Protein AF-A0A0A9XQA6-F1 (afdb_monomer)

Nearest PDB structures (foldseek):
  8ssu-assembly1_A  TM=5.048E-01  e=8.243E-09  Homo sapiens
  8sst-assembly1_A  TM=4.959E-01  e=5.252E-08  Homo sapiens
  5t0u-assembly2_D  TM=5.059E-01  e=9.946E-08  Homo sapiens
  8sss-assembly1_A  TM=4.962E-01  e=1.284E-07  Homo sapiens
  7w1m-assembly1_H  TM=4.911E-01  e=5.232E-07  Homo sapiens

Secondary structure (DSSP, 8-state):
--EE-TTT--EESSHHHHHHHHHTT--TT-SB-SSSS-B-SSHHHHHHHHHHHTS---SEE-TTT--EES-HHHHHHHHHHHH----EE-TTT--EESSHHHHHHHHHHHS-----------------------

Radius of gyration: 22.4 Å; Cα contacts (8 Å, |Δi|>4): 121; chains: 1; bounding box: 40×32×66 Å

Structure (mmCIF, N/CA/C/O backbone):
data_AF-A0A0A9XQA6-F1
#
_entry.id   AF-A0A0A9XQA6-F1
#
loop_
_atom_site.group_PDB
_atom_site.id
_atom_site.type_symbol
_atom_site.label_atom_id
_atom_site.label_alt_id
_atom_site.label_comp_id
_atom_site.label_asym_id
_atom_site.label_entity_id
_atom_site.label_seq_id
_atom_site.pdbx_PDB_ins_code
_atom_site.Cartn_x
_atom_site.Cartn_y
_atom_site.Cartn_z
_atom_site.occupancy
_atom_site.B_iso_or_equiv
_atom_site.auth_seq_id
_atom_site.auth_comp_id
_atom_site.auth_asym_id
_atom_site.auth_atom_id
_atom_site.pdbx_PDB_model_num
ATOM 1 N N . PRO A 1 1 ? 4.684 -17.726 -16.623 1.00 54.56 1 PRO A N 1
ATOM 2 C CA . PRO A 1 1 ? 5.093 -16.778 -17.691 1.00 54.56 1 PRO A CA 1
ATOM 3 C C . PRO A 1 1 ? 6.620 -16.618 -17.677 1.00 54.56 1 PRO A C 1
ATOM 5 O O . PRO A 1 1 ? 7.159 -16.551 -16.576 1.00 54.56 1 PRO A O 1
ATOM 8 N N . PRO A 1 2 ? 7.310 -16.636 -18.831 1.00 71.44 2 PRO A N 1
ATOM 9 C CA . PRO A 1 2 ? 8.763 -16.456 -18.882 1.00 71.44 2 PRO A CA 1
ATOM 10 C C . PRO A 1 2 ? 9.162 -15.035 -18.451 1.00 71.44 2 PRO A C 1
ATOM 12 O O . PRO A 1 2 ? 8.418 -14.085 -18.698 1.00 71.44 2 PRO A O 1
ATOM 15 N N . TYR A 1 3 ? 10.322 -14.888 -17.806 1.00 75.06 3 TYR A N 1
ATOM 16 C C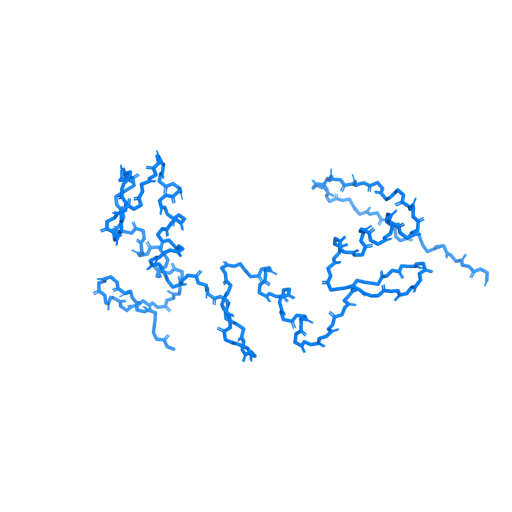A . TYR A 1 3 ? 10.862 -13.587 -17.406 1.00 75.06 3 TYR A CA 1
ATOM 17 C C . TYR A 1 3 ? 11.592 -12.971 -18.600 1.00 75.06 3 TYR A C 1
ATOM 19 O O . TYR A 1 3 ? 12.745 -13.295 -18.851 1.00 75.06 3 TYR A O 1
ATOM 27 N N . VAL A 1 4 ? 10.903 -12.140 -19.382 1.00 71.81 4 VAL A N 1
ATOM 28 C CA . VAL A 1 4 ? 11.460 -11.559 -20.615 1.00 71.81 4 VAL A CA 1
ATOM 29 C C . VAL A 1 4 ? 11.956 -10.142 -20.350 1.00 71.81 4 VAL A C 1
ATOM 31 O O . VAL A 1 4 ? 11.199 -9.306 -19.853 1.00 71.81 4 VAL A O 1
ATOM 34 N N . CYS A 1 5 ? 13.208 -9.861 -20.704 1.00 74.38 5 CYS A N 1
ATOM 35 C CA . CYS A 1 5 ? 13.739 -8.508 -20.719 1.00 74.38 5 CYS A CA 1
ATOM 36 C C . CYS A 1 5 ? 13.024 -7.684 -21.789 1.00 74.38 5 CYS A C 1
ATOM 38 O O . CYS A 1 5 ? 13.062 -8.004 -22.975 1.00 74.38 5 CYS A O 1
ATOM 40 N N . SER A 1 6 ? 12.405 -6.581 -21.382 1.00 64.69 6 SER A N 1
ATOM 41 C CA . SER A 1 6 ? 11.724 -5.666 -22.300 1.00 64.69 6 SER A CA 1
ATOM 42 C C . SER A 1 6 ? 12.679 -4.866 -23.193 1.00 64.69 6 SER A C 1
ATOM 44 O O . SER A 1 6 ? 12.230 -4.291 -24.179 1.00 64.69 6 SER A O 1
ATOM 46 N N . THR A 1 7 ? 13.973 -4.820 -22.861 1.00 62.34 7 THR A N 1
ATOM 47 C CA . THR A 1 7 ? 14.989 -4.021 -23.566 1.00 62.34 7 THR A CA 1
ATOM 48 C C . THR A 1 7 ? 15.627 -4.777 -24.730 1.00 62.34 7 THR A C 1
ATOM 50 O O . THR A 1 7 ? 15.734 -4.235 -25.825 1.00 62.34 7 THR A O 1
ATOM 53 N N . CYS A 1 8 ? 16.038 -6.030 -24.521 1.00 74.81 8 CYS A N 1
ATOM 54 C CA . CYS A 1 8 ? 16.699 -6.850 -25.547 1.00 74.81 8 CYS A CA 1
ATOM 55 C C . CYS A 1 8 ? 15.914 -8.116 -25.928 1.00 74.81 8 CYS A C 1
ATOM 57 O O . CYS A 1 8 ? 16.328 -8.841 -26.829 1.00 74.81 8 CYS A O 1
ATOM 59 N N . GLY A 1 9 ? 14.788 -8.391 -25.263 1.00 72.12 9 GLY A N 1
ATOM 60 C CA . GLY A 1 9 ? 13.972 -9.581 -25.515 1.00 72.12 9 GLY A CA 1
ATOM 61 C C . GLY A 1 9 ? 14.537 -10.875 -24.923 1.00 72.12 9 GLY A C 1
ATOM 62 O O . GLY A 1 9 ? 14.014 -11.947 -25.221 1.00 72.12 9 GLY A O 1
ATOM 63 N N . GLU A 1 10 ? 15.589 -10.804 -24.105 1.00 82.25 10 GLU A N 1
ATOM 64 C CA . GLU A 1 10 ? 16.219 -11.986 -23.515 1.00 82.25 10 GLU A CA 1
ATOM 65 C C . GLU A 1 10 ? 15.289 -12.689 -22.519 1.00 82.25 10 GLU A C 1
ATOM 67 O O . GLU A 1 10 ? 14.618 -12.045 -21.711 1.00 82.25 10 GLU A O 1
ATOM 72 N N . ILE A 1 11 ? 15.228 -14.020 -22.594 1.00 80.62 11 ILE A N 1
ATOM 73 C CA . ILE A 1 11 ? 14.384 -14.849 -21.731 1.00 80.62 11 ILE A CA 1
ATOM 74 C C . ILE A 1 11 ? 15.234 -15.389 -20.585 1.00 80.62 11 ILE A C 1
ATOM 76 O O . ILE A 1 11 ? 16.180 -16.138 -20.810 1.00 80.62 11 ILE A O 1
ATOM 80 N N . LEU A 1 12 ? 14.850 -15.050 -19.360 1.00 85.19 12 LEU A N 1
ATOM 81 C CA . LEU A 1 12 ? 15.562 -15.391 -18.135 1.00 85.19 12 LEU A CA 1
ATOM 82 C C . LEU A 1 12 ? 14.767 -16.381 -17.282 1.00 85.19 12 LEU A C 1
ATOM 84 O O . LEU A 1 12 ? 13.549 -16.548 -17.441 1.00 85.19 12 LEU A O 1
ATOM 88 N N . THR A 1 13 ? 15.473 -17.080 -16.389 1.00 79.56 13 THR A N 1
ATOM 89 C CA . THR A 1 13 ? 14.904 -18.215 -15.647 1.00 79.56 13 THR A CA 1
ATOM 90 C C . THR A 1 13 ? 14.245 -17.789 -14.339 1.00 79.56 13 THR A C 1
ATOM 92 O O . THR A 1 13 ? 13.331 -18.460 -13.853 1.00 79.56 13 THR A O 1
ATOM 95 N N . SER A 1 14 ? 14.624 -16.623 -13.815 1.00 78.38 14 SER A N 1
ATOM 96 C CA . SER A 1 14 ? 14.080 -16.059 -12.584 1.00 78.38 14 SER A CA 1
ATOM 97 C C . SER A 1 14 ? 13.946 -14.532 -12.635 1.00 78.38 14 SER A C 1
ATOM 99 O O . SER A 1 14 ? 14.575 -13.843 -13.437 1.00 78.38 14 SER A O 1
ATOM 101 N N . GLY A 1 15 ? 13.124 -13.982 -11.736 1.00 70.81 15 GLY A N 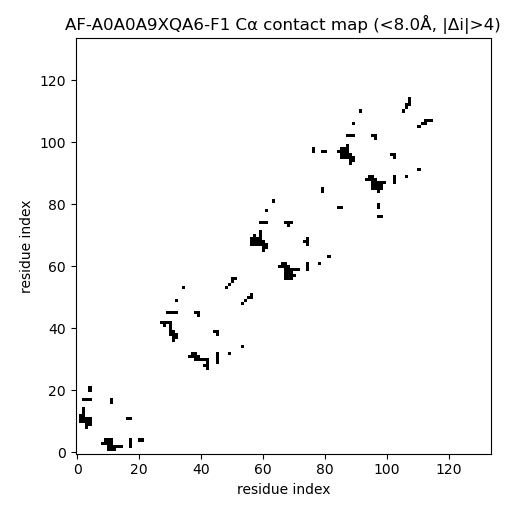1
ATOM 102 C CA . GLY A 1 15 ? 13.009 -12.530 -11.567 1.00 70.81 15 GLY A CA 1
ATOM 103 C C . GLY A 1 15 ? 14.264 -11.873 -10.975 1.00 70.81 15 GLY A C 1
ATOM 104 O O . GLY A 1 15 ? 14.459 -10.679 -11.176 1.00 70.81 15 GLY A O 1
ATOM 105 N N . GLU A 1 16 ? 15.105 -12.636 -10.268 1.00 72.75 16 GLU A N 1
ATOM 106 C CA . GLU A 1 16 ? 16.381 -12.171 -9.700 1.00 72.75 16 GLU A CA 1
ATOM 107 C C . GLU A 1 16 ? 17.423 -11.963 -10.806 1.00 72.75 16 GLU A C 1
ATOM 109 O O . GLU A 1 16 ? 17.995 -10.882 -10.913 1.00 72.75 16 GLU A O 1
ATOM 114 N N . GLU A 1 17 ? 17.544 -12.921 -11.728 1.00 68.44 17 GLU A N 1
ATOM 115 C CA . GLU A 1 17 ? 18.389 -12.779 -12.923 1.00 68.44 17 GLU A CA 1
ATOM 116 C C . GLU A 1 17 ? 17.919 -11.638 -13.831 1.00 68.44 17 GLU A C 1
ATOM 118 O O . GLU A 1 17 ? 18.739 -10.904 -14.371 1.00 68.44 17 GLU A O 1
ATOM 123 N N . LEU A 1 18 ? 16.603 -11.441 -13.980 1.00 73.38 18 LEU A N 1
ATOM 124 C CA . LEU A 1 18 ? 16.062 -10.314 -14.749 1.00 73.38 18 LEU A CA 1
ATOM 125 C C . LEU A 1 18 ? 16.382 -8.959 -14.116 1.00 73.38 18 LEU A C 1
ATOM 127 O O . LEU A 1 18 ? 16.627 -7.985 -14.830 1.00 73.38 18 LEU A O 1
ATOM 131 N N . TYR A 1 19 ? 16.401 -8.890 -12.788 1.00 67.94 19 TYR A N 1
ATOM 132 C CA . TYR A 1 19 ? 16.783 -7.681 -12.072 1.00 67.94 19 TYR A CA 1
ATOM 133 C C . TYR A 1 19 ? 18.263 -7.341 -12.289 1.00 67.94 19 TYR A C 1
ATOM 135 O O . TYR A 1 19 ? 18.578 -6.203 -12.635 1.00 67.94 19 TYR A O 1
ATOM 143 N N . GLU A 1 20 ? 19.157 -8.322 -12.157 1.00 65.12 20 GLU A N 1
ATOM 144 C CA . GLU A 1 20 ? 20.592 -8.138 -12.405 1.00 65.12 20 GLU A CA 1
ATOM 145 C C . GLU A 1 20 ? 20.877 -7.817 -13.877 1.00 65.12 20 GLU A C 1
ATOM 147 O O . GLU A 1 20 ? 21.603 -6.869 -14.173 1.00 65.12 20 GLU A O 1
ATOM 152 N N . HIS A 1 21 ? 20.227 -8.516 -14.807 1.00 74.31 21 HIS A N 1
ATOM 153 C CA . HIS A 1 21 ? 20.335 -8.264 -16.243 1.00 74.31 21 HIS A CA 1
ATOM 154 C C . HIS A 1 21 ? 19.928 -6.831 -16.623 1.00 74.31 21 HIS A C 1
ATOM 156 O O . HIS A 1 21 ? 20.546 -6.208 -17.480 1.00 74.31 21 HIS A O 1
ATOM 162 N N . HIS A 1 22 ? 18.931 -6.232 -15.969 1.00 67.81 22 HIS A N 1
ATOM 163 C CA . HIS A 1 22 ? 18.584 -4.840 -16.266 1.00 67.81 22 HIS A CA 1
ATOM 164 C C . HIS A 1 22 ? 19.681 -3.837 -15.900 1.00 67.81 22 HIS A C 1
ATOM 166 O O . HIS A 1 22 ? 19.771 -2.787 -16.535 1.00 67.81 22 HIS A O 1
ATOM 172 N N . THR A 1 23 ? 20.554 -4.166 -14.946 1.00 65.69 23 THR A N 1
ATOM 173 C CA . THR A 1 23 ? 21.693 -3.308 -14.592 1.00 65.69 23 THR A CA 1
ATOM 174 C C . THR A 1 23 ? 22.793 -3.317 -15.652 1.00 65.69 23 THR A C 1
ATOM 176 O O . THR A 1 23 ? 23.531 -2.340 -15.752 1.00 65.69 23 THR A O 1
ATOM 179 N N . SER A 1 24 ? 22.868 -4.351 -16.506 1.00 66.69 24 SER A N 1
ATOM 180 C CA . SER A 1 24 ? 23.835 -4.387 -17.614 1.00 66.69 24 SER A CA 1
ATOM 181 C C . SER A 1 24 ? 23.466 -3.456 -18.770 1.00 66.69 24 SER A C 1
ATOM 183 O O . SER A 1 24 ? 24.311 -3.176 -19.613 1.00 66.69 24 SER A O 1
ATOM 185 N N . HIS A 1 25 ? 22.227 -2.953 -18.810 1.00 60.34 25 HIS A N 1
ATOM 186 C CA . HIS A 1 25 ? 21.801 -1.922 -19.765 1.00 60.34 25 HIS A CA 1
ATOM 187 C C . HIS A 1 25 ? 22.114 -0.495 -19.283 1.00 60.34 25 HIS A C 1
ATOM 189 O O . HIS A 1 25 ? 21.732 0.468 -19.946 1.00 60.34 25 HIS A O 1
ATOM 195 N N . VAL A 1 26 ? 22.773 -0.335 -18.129 1.00 63.88 26 VAL A N 1
ATOM 196 C CA . VAL A 1 26 ? 22.995 0.967 -17.486 1.00 63.88 26 VAL A CA 1
ATOM 197 C C . VAL A 1 26 ? 24.484 1.303 -17.427 1.00 63.88 26 VAL A C 1
ATOM 199 O O . VAL A 1 26 ? 25.275 0.580 -16.828 1.00 63.88 26 VAL A O 1
ATOM 202 N N . ASP A 1 27 ? 24.858 2.462 -17.972 1.00 58.12 27 ASP A N 1
ATOM 203 C CA . ASP A 1 27 ? 26.104 3.139 -17.605 1.00 58.12 27 ASP A CA 1
ATOM 204 C C . ASP A 1 27 ? 25.859 3.930 -16.308 1.00 58.12 27 ASP A C 1
ATOM 206 O O . ASP A 1 27 ? 25.107 4.908 -16.284 1.00 58.12 27 ASP A O 1
ATOM 210 N N . ALA A 1 28 ? 26.479 3.497 -15.208 1.00 54.69 28 ALA A N 1
ATOM 211 C CA . ALA A 1 28 ? 26.332 4.104 -13.882 1.00 54.69 28 ALA A CA 1
ATOM 212 C C . ALA A 1 28 ? 26.843 5.561 -13.791 1.00 54.69 28 ALA A C 1
ATOM 214 O O . ALA A 1 28 ? 26.679 6.197 -12.747 1.00 54.69 28 ALA A O 1
ATOM 215 N N . SER A 1 29 ? 27.452 6.094 -14.859 1.00 55.31 29 SER A N 1
ATOM 216 C CA . SER A 1 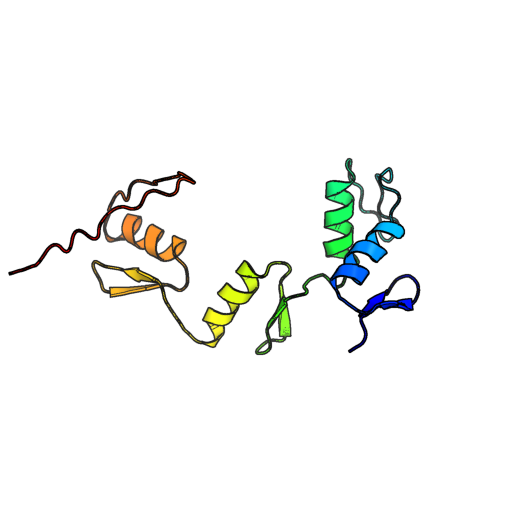29 ? 27.899 7.488 -14.972 1.00 55.31 29 SER A CA 1
ATOM 217 C C . SER A 1 29 ? 26.868 8.440 -15.604 1.00 55.31 29 SER A C 1
ATOM 219 O O . SER A 1 29 ? 27.074 9.658 -15.607 1.00 55.31 29 SER A O 1
ATOM 221 N N . ALA A 1 30 ? 25.739 7.929 -16.107 1.00 60.56 30 ALA A N 1
ATOM 222 C CA . ALA A 1 30 ? 24.741 8.747 -16.787 1.00 60.56 30 ALA A CA 1
ATOM 223 C C . ALA A 1 30 ? 23.889 9.566 -15.796 1.00 60.56 30 ALA A C 1
ATOM 225 O O . ALA A 1 30 ? 23.102 9.037 -15.013 1.00 60.56 30 ALA A O 1
ATOM 226 N N . THR A 1 31 ? 24.006 10.895 -15.873 1.00 65.81 31 THR A N 1
ATOM 227 C CA . THR A 1 31 ? 23.160 11.860 -15.138 1.00 65.81 31 THR A CA 1
ATOM 228 C C . THR A 1 31 ? 21.817 12.123 -15.823 1.00 65.81 31 THR A C 1
ATOM 230 O O . THR A 1 31 ? 20.986 12.879 -15.324 1.00 65.81 31 THR A O 1
ATOM 233 N N . THR A 1 32 ? 21.586 11.513 -16.981 1.00 68.56 32 THR A N 1
ATOM 234 C CA . THR A 1 32 ? 20.403 11.689 -17.826 1.00 68.56 32 THR A CA 1
ATOM 235 C C . THR A 1 32 ? 19.843 10.322 -18.178 1.00 68.56 32 THR A C 1
ATOM 237 O O . THR A 1 32 ? 20.595 9.447 -18.609 1.00 68.56 32 THR A O 1
ATOM 240 N N . CYS A 1 33 ? 18.541 10.132 -17.997 1.00 69.12 33 CYS A N 1
ATOM 241 C CA . CYS A 1 33 ? 17.874 8.906 -18.397 1.00 69.12 33 CYS A CA 1
ATOM 242 C C . CYS A 1 33 ? 17.884 8.807 -19.926 1.00 69.12 33 CYS A C 1
ATOM 244 O O . CYS A 1 33 ? 17.665 9.788 -20.629 1.00 69.12 33 CYS A O 1
ATOM 246 N N . PHE A 1 34 ? 18.151 7.615 -20.454 1.00 65.75 34 PHE A N 1
ATOM 247 C CA . PHE A 1 34 ? 18.119 7.380 -21.897 1.00 65.75 34 PHE A CA 1
ATOM 248 C C . PHE A 1 34 ? 16.682 7.330 -22.449 1.00 65.75 34 PHE A C 1
ATOM 250 O O . PHE A 1 34 ? 16.446 7.634 -23.613 1.00 65.75 34 PHE A O 1
ATOM 257 N N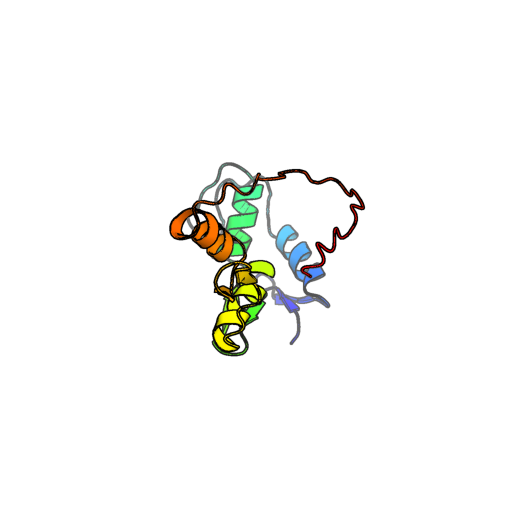 . PHE A 1 35 ? 15.713 6.956 -21.609 1.00 62.94 35 PHE A N 1
ATOM 258 C CA . PHE A 1 35 ? 14.324 6.706 -22.005 1.00 62.94 35 PHE A CA 1
ATOM 259 C C . PHE A 1 35 ? 13.394 7.912 -21.809 1.00 62.94 35 PHE A C 1
ATOM 261 O O . PHE A 1 35 ? 12.267 7.901 -22.303 1.00 62.94 35 PHE A O 1
ATOM 268 N N . CYS A 1 36 ? 13.830 8.940 -21.078 1.00 70.75 36 CYS A N 1
ATOM 269 C CA . CYS A 1 36 ? 13.093 10.189 -20.904 1.00 70.75 36 CYS A CA 1
ATOM 270 C C . CYS A 1 36 ? 14.031 11.333 -20.501 1.00 70.75 36 CYS A C 1
ATOM 272 O O . CYS A 1 36 ? 15.170 11.107 -20.110 1.00 70.75 36 CYS A O 1
ATOM 274 N N . ASP A 1 37 ? 13.529 12.566 -20.496 1.00 75.69 37 ASP A N 1
ATOM 275 C CA . ASP A 1 37 ? 14.329 13.753 -20.161 1.00 75.69 37 ASP A CA 1
ATOM 276 C C . ASP A 1 37 ? 14.658 13.896 -18.660 1.00 75.69 37 ASP A C 1
ATOM 278 O O . ASP A 1 37 ? 15.117 14.951 -18.208 1.00 75.69 37 ASP A O 1
ATOM 282 N N . PHE A 1 38 ? 14.415 12.854 -17.859 1.00 76.81 38 PHE A N 1
ATOM 283 C CA . PHE A 1 38 ? 14.732 12.852 -16.438 1.00 76.81 38 PHE A CA 1
ATOM 284 C C . PHE A 1 38 ? 16.245 12.916 -16.215 1.00 76.81 38 PHE A C 1
ATOM 286 O O . PHE A 1 38 ? 17.017 12.178 -16.827 1.00 76.81 38 PHE A O 1
ATOM 293 N N . LYS A 1 39 ? 16.671 13.788 -15.298 1.00 79.62 39 LYS A N 1
ATOM 294 C CA . LYS A 1 39 ? 18.076 13.956 -14.921 1.00 79.62 39 LYS A CA 1
ATOM 295 C C . LYS A 1 39 ? 18.252 13.773 -13.424 1.00 79.62 39 LYS A C 1
ATOM 297 O O . LYS A 1 39 ? 17.446 14.268 -12.638 1.00 79.62 39 LYS A O 1
ATOM 302 N N . CYS A 1 40 ? 19.335 13.127 -13.027 1.00 77.94 40 CYS A N 1
ATOM 303 C CA . CYS A 1 40 ? 19.742 12.998 -11.636 1.00 77.94 40 CYS A CA 1
ATOM 304 C C . CYS A 1 40 ? 21.263 13.088 -11.500 1.00 77.94 40 CYS A C 1
ATOM 306 O O . CYS A 1 40 ? 22.000 13.014 -12.476 1.00 77.94 40 CYS A O 1
ATOM 308 N N . PHE A 1 41 ? 21.736 13.293 -10.277 1.00 72.44 41 PHE A N 1
ATOM 309 C CA . PHE A 1 41 ? 23.146 13.574 -9.990 1.00 72.44 41 PHE A CA 1
ATOM 310 C C . PHE A 1 41 ? 23.917 12.352 -9.471 1.00 72.44 41 PHE A C 1
ATOM 312 O O . PHE A 1 41 ? 25.128 12.437 -9.287 1.00 72.44 41 PHE A O 1
ATOM 319 N N . ASP A 1 42 ? 23.241 11.226 -9.233 1.00 69.38 42 ASP A N 1
ATOM 320 C CA . ASP A 1 42 ? 23.855 9.992 -8.752 1.00 69.38 42 ASP A CA 1
ATOM 321 C C . ASP A 1 42 ? 23.180 8.740 -9.337 1.00 69.38 42 ASP A C 1
ATOM 323 O O . ASP A 1 42 ? 21.990 8.738 -9.673 1.00 69.38 42 ASP A O 1
ATOM 327 N N . GLY A 1 43 ? 23.952 7.654 -9.431 1.00 67.12 43 GLY A N 1
ATOM 328 C CA . GLY A 1 43 ? 23.494 6.387 -10.003 1.00 67.12 43 GLY A CA 1
ATOM 329 C C . GLY A 1 43 ? 22.420 5.666 -9.178 1.00 67.12 43 GLY A C 1
ATOM 330 O O . GLY A 1 43 ? 21.665 4.870 -9.733 1.00 67.12 43 GLY A O 1
ATOM 331 N N . SER A 1 44 ? 22.282 5.950 -7.877 1.00 72.19 44 SER A N 1
ATOM 332 C CA . SER A 1 44 ? 21.224 5.348 -7.046 1.00 72.19 44 SER A CA 1
AT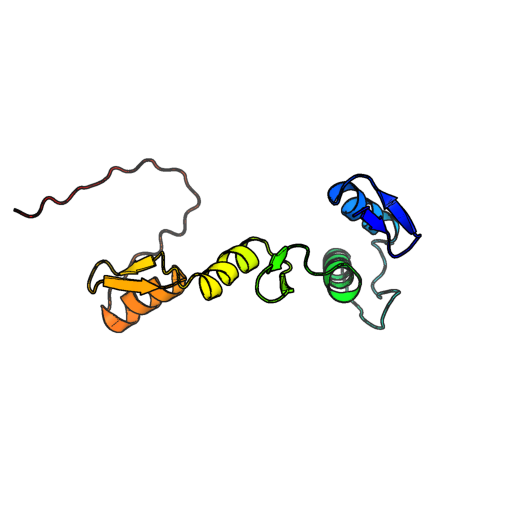OM 333 C C . SER A 1 44 ? 19.867 5.950 -7.397 1.00 72.19 44 SER A C 1
ATOM 335 O O . SER A 1 44 ? 18.883 5.225 -7.552 1.00 72.19 44 SER A O 1
ATOM 337 N N . THR A 1 45 ? 19.828 7.270 -7.587 1.00 77.56 45 THR A N 1
ATOM 338 C CA . THR A 1 45 ? 18.643 7.978 -8.073 1.00 77.56 45 THR A CA 1
ATOM 339 C C . THR A 1 45 ? 18.284 7.544 -9.496 1.00 77.56 45 THR A C 1
ATOM 341 O O . THR A 1 45 ? 17.104 7.317 -9.764 1.00 77.56 45 THR A O 1
ATOM 344 N N . MET A 1 46 ? 19.274 7.339 -10.380 1.00 71.88 46 MET A N 1
ATOM 345 C CA . MET A 1 46 ? 19.023 6.824 -11.735 1.00 71.88 46 MET A CA 1
ATOM 346 C C . MET A 1 46 ? 18.431 5.413 -11.695 1.00 71.88 46 MET A C 1
ATOM 348 O O . MET A 1 46 ? 17.413 5.160 -12.327 1.00 71.88 46 MET A O 1
ATOM 352 N N . ASN A 1 47 ? 18.993 4.507 -10.891 1.00 67.69 47 ASN A N 1
ATOM 353 C CA . ASN A 1 47 ? 18.467 3.147 -10.751 1.00 67.69 47 ASN A CA 1
ATOM 354 C C . ASN A 1 47 ? 17.048 3.120 -10.169 1.00 67.69 47 ASN A C 1
ATOM 356 O O . ASN A 1 47 ? 16.204 2.354 -10.634 1.00 67.69 47 ASN A O 1
ATOM 360 N N . HIS A 1 48 ? 16.751 3.977 -9.186 1.00 71.88 48 HIS A N 1
ATOM 361 C CA . HIS A 1 48 ? 15.395 4.101 -8.657 1.00 71.88 48 HIS A CA 1
ATOM 362 C C . HIS A 1 48 ? 14.420 4.618 -9.717 1.00 71.88 48 HIS A C 1
ATOM 364 O O . HIS A 1 48 ? 13.345 4.049 -9.884 1.00 71.88 48 HIS A O 1
ATOM 370 N N . HIS A 1 49 ? 14.797 5.660 -10.459 1.00 75.25 49 HIS A N 1
ATOM 371 C CA . HIS A 1 49 ? 14.008 6.187 -11.566 1.00 75.25 49 HIS A CA 1
ATOM 372 C C . HIS A 1 49 ? 13.766 5.128 -12.646 1.00 75.25 49 HIS A C 1
ATOM 374 O O . HIS A 1 49 ? 12.625 4.897 -13.018 1.00 75.25 49 HIS A O 1
ATOM 380 N N . LEU A 1 50 ? 14.804 4.432 -13.109 1.00 68.50 50 LEU A N 1
ATOM 381 C CA . LEU A 1 50 ? 14.674 3.392 -14.129 1.00 68.50 50 LEU A CA 1
ATOM 382 C C . LEU A 1 50 ? 13.752 2.266 -13.653 1.00 68.50 50 LEU A C 1
ATOM 384 O O . LEU A 1 50 ? 12.820 1.895 -14.363 1.00 68.50 50 LEU A O 1
ATOM 388 N N . GLY A 1 51 ? 13.933 1.795 -12.416 1.00 68.88 51 GLY A N 1
ATOM 389 C CA . GLY A 1 51 ? 13.053 0.798 -11.810 1.00 68.88 51 GLY A CA 1
ATOM 390 C C . GLY A 1 51 ? 11.612 1.276 -11.634 1.00 68.88 51 GLY A C 1
ATOM 391 O O . GLY A 1 51 ? 10.716 0.433 -11.630 1.00 68.88 51 GLY A O 1
ATOM 392 N N . THR A 1 52 ? 11.393 2.596 -11.530 1.00 65.69 52 THR A N 1
ATOM 393 C CA . THR A 1 52 ? 10.072 3.194 -11.289 1.00 65.69 52 THR A CA 1
ATOM 394 C C . THR A 1 52 ? 9.382 3.851 -12.495 1.00 65.69 52 THR A C 1
ATOM 396 O O . THR A 1 52 ? 8.198 4.155 -12.473 1.00 65.69 52 THR A O 1
ATOM 399 N N . ALA A 1 53 ? 10.086 4.098 -13.586 1.00 62.66 53 ALA A N 1
ATOM 400 C CA . ALA A 1 53 ? 9.527 4.742 -14.775 1.00 62.66 53 ALA A CA 1
ATOM 401 C C . ALA A 1 53 ? 9.586 3.825 -15.997 1.00 62.66 53 ALA A C 1
ATOM 403 O O . ALA A 1 53 ? 8.788 3.973 -16.922 1.00 62.66 53 ALA A O 1
ATOM 404 N N . HIS A 1 54 ? 10.524 2.876 -15.993 1.00 64.69 54 HIS A N 1
ATOM 405 C CA . HIS A 1 54 ? 10.884 2.083 -17.166 1.00 64.69 54 HIS A CA 1
ATOM 406 C C . HIS A 1 54 ? 10.968 0.571 -16.882 1.00 64.69 54 HIS A C 1
ATOM 408 O O . HIS A 1 54 ? 10.984 -0.223 -17.818 1.00 64.69 54 HIS A O 1
ATOM 414 N N . GLY A 1 55 ? 10.979 0.148 -15.614 1.00 60.69 55 GLY A N 1
ATOM 415 C CA . GLY A 1 55 ? 10.881 -1.255 -15.207 1.00 60.69 55 GLY A CA 1
ATOM 416 C C . GLY A 1 55 ? 9.431 -1.758 -15.105 1.00 60.69 55 GLY A C 1
ATOM 417 O O . GLY A 1 55 ? 8.489 -0.962 -15.145 1.00 60.69 55 GLY A O 1
ATOM 418 N N . PRO A 1 56 ? 9.210 -3.075 -14.907 1.00 58.94 56 PRO A N 1
ATOM 419 C CA . PRO A 1 56 ? 7.915 -3.628 -14.510 1.00 58.94 56 PRO A CA 1
ATOM 420 C C . PRO A 1 56 ? 7.640 -3.240 -13.048 1.00 58.94 56 PRO A C 1
ATOM 422 O O . PRO A 1 56 ? 7.735 -4.036 -12.121 1.00 58.94 56 PRO A O 1
ATOM 425 N N . GLU A 1 57 ? 7.332 -1.963 -12.870 1.00 63.50 57 GLU A N 1
ATOM 426 C CA . GLU A 1 57 ? 7.414 -1.088 -11.694 1.00 63.50 57 GLU A CA 1
ATOM 427 C C . GLU A 1 57 ? 6.962 -1.624 -10.332 1.00 63.50 57 GLU A C 1
ATOM 429 O O . GLU A 1 57 ? 7.264 -1.065 -9.279 1.00 63.50 57 GLU A O 1
ATOM 434 N N . LYS A 1 58 ? 6.186 -2.694 -10.306 1.00 67.44 58 LYS A N 1
ATOM 435 C CA . LYS A 1 58 ? 5.455 -3.117 -9.124 1.00 67.44 58 LYS A CA 1
ATOM 436 C C . LYS A 1 58 ? 5.304 -4.639 -9.163 1.00 67.44 58 LYS A C 1
ATOM 438 O O . LYS A 1 58 ? 4.307 -5.130 -9.703 1.00 67.44 58 LYS A O 1
ATOM 443 N N . PRO A 1 59 ? 6.277 -5.413 -8.648 1.00 69.00 59 PRO A N 1
ATOM 444 C CA . PRO A 1 59 ? 6.238 -6.873 -8.734 1.00 69.00 59 PRO A CA 1
ATOM 445 C C . PRO A 1 59 ? 5.096 -7.474 -7.904 1.00 69.00 59 PRO A C 1
ATOM 447 O O . PRO A 1 59 ? 4.696 -8.607 -8.144 1.00 69.00 59 PRO A O 1
ATOM 450 N N . PHE A 1 60 ? 4.539 -6.716 -6.956 1.00 76.75 60 PHE A N 1
ATOM 451 C CA . PHE A 1 60 ? 3.465 -7.179 -6.086 1.00 76.75 60 PHE A CA 1
ATOM 452 C C . PHE A 1 60 ? 2.112 -6.682 -6.590 1.00 76.75 60 PHE A C 1
ATOM 454 O O . PHE A 1 60 ? 1.702 -5.556 -6.309 1.00 76.75 60 PHE A O 1
ATOM 461 N N . GLU A 1 61 ? 1.419 -7.517 -7.348 1.00 79.19 61 GLU A N 1
ATOM 462 C CA . GLU A 1 61 ? 0.070 -7.255 -7.844 1.00 79.19 61 GLU A CA 1
ATOM 463 C C . GLU A 1 61 ? -0.986 -7.711 -6.834 1.00 79.19 61 GLU A C 1
ATOM 465 O O . GLU A 1 61 ? -0.835 -8.734 -6.168 1.00 79.19 61 GLU A O 1
ATOM 470 N N . CYS A 1 62 ? -2.045 -6.925 -6.657 1.00 81.69 62 CYS A N 1
ATOM 471 C CA . CYS A 1 62 ? -3.199 -7.347 -5.879 1.00 81.69 62 CYS A CA 1
ATOM 472 C C . CYS A 1 62 ? -4.146 -8.177 -6.747 1.00 81.69 62 CYS A C 1
ATOM 474 O O . CYS A 1 62 ? -4.789 -7.619 -7.625 1.00 81.69 62 CYS A O 1
ATOM 476 N N . ASP A 1 63 ? -4.339 -9.452 -6.419 1.00 84.25 63 ASP A N 1
ATOM 477 C CA . ASP A 1 63 ? -5.230 -10.349 -7.177 1.00 84.25 63 ASP A CA 1
ATOM 478 C C . ASP A 1 63 ? -6.710 -9.914 -7.178 1.00 84.25 63 ASP A C 1
ATOM 480 O O . ASP A 1 63 ? -7.512 -10.399 -7.969 1.00 84.25 63 ASP A O 1
ATOM 484 N N . THR A 1 64 ? -7.110 -9.021 -6.264 1.00 85.44 64 THR A N 1
ATOM 485 C CA . THR A 1 64 ? -8.501 -8.552 -6.148 1.00 85.44 64 THR A CA 1
ATOM 486 C C . THR A 1 64 ? -8.791 -7.316 -6.996 1.00 85.44 64 THR A C 1
ATOM 488 O O . THR A 1 64 ? -9.907 -7.165 -7.485 1.00 85.44 64 THR A O 1
ATOM 491 N N . CYS A 1 65 ? -7.831 -6.401 -7.147 1.00 82.06 65 CYS A N 1
ATOM 492 C CA . CYS A 1 65 ? -8.044 -5.135 -7.862 1.00 82.06 65 CYS A CA 1
ATOM 493 C C . CYS A 1 65 ? -6.999 -4.843 -8.945 1.00 82.06 65 CYS A C 1
ATOM 495 O O . CYS A 1 65 ? -7.018 -3.763 -9.532 1.00 82.06 65 CYS A O 1
ATOM 497 N N . ASN A 1 66 ? -6.073 -5.774 -9.183 1.00 74.88 66 ASN A N 1
ATOM 498 C CA . ASN A 1 66 ? -4.940 -5.697 -10.111 1.00 74.88 66 ASN A CA 1
ATOM 499 C C . ASN A 1 66 ? -4.020 -4.484 -9.888 1.00 74.88 66 ASN A C 1
ATOM 501 O O . ASN A 1 66 ? -3.129 -4.194 -10.689 1.00 74.88 66 ASN A O 1
ATOM 505 N N . TYR A 1 67 ? -4.196 -3.758 -8.778 1.00 75.44 67 TYR A N 1
ATOM 506 C CA . TYR A 1 67 ? -3.321 -2.654 -8.427 1.00 75.44 67 TYR A CA 1
ATOM 507 C C . TYR A 1 67 ? -1.966 -3.200 -7.998 1.00 75.44 67 TYR A C 1
ATOM 509 O O . TYR A 1 67 ? -1.869 -4.122 -7.183 1.00 75.44 67 TYR A O 1
ATOM 517 N N . ARG A 1 68 ? -0.904 -2.601 -8.527 1.00 76.50 68 ARG A N 1
ATOM 518 C CA . ARG A 1 68 ? 0.455 -3.077 -8.306 1.00 76.50 68 ARG A CA 1
ATOM 519 C C . ARG A 1 68 ? 1.200 -2.190 -7.296 1.00 76.50 68 ARG A C 1
ATOM 521 O O . ARG A 1 68 ? 1.046 -0.967 -7.274 1.00 76.50 68 ARG A O 1
ATOM 528 N N . PHE A 1 69 ? 2.044 -2.802 -6.470 1.00 78.25 69 PHE A N 1
ATOM 529 C CA . PHE A 1 69 ? 2.904 -2.149 -5.481 1.00 78.25 69 PHE A CA 1
ATOM 530 C C . PHE A 1 69 ? 4.384 -2.459 -5.720 1.00 78.25 69 PHE A C 1
ATOM 532 O O . PHE A 1 69 ? 4.755 -3.583 -6.052 1.00 78.25 69 PHE A O 1
ATOM 539 N N . SER A 1 70 ? 5.235 -1.464 -5.475 1.00 74.50 70 SER A N 1
ATOM 540 C CA . SER A 1 70 ? 6.697 -1.582 -5.529 1.00 74.50 70 SER A CA 1
ATOM 541 C C . SER A 1 70 ? 7.290 -2.183 -4.248 1.00 74.50 70 SER A C 1
ATOM 543 O O . SER A 1 70 ? 8.427 -2.635 -4.230 1.00 74.50 70 SER A O 1
ATOM 545 N N . SER A 1 71 ? 6.510 -2.235 -3.161 1.00 78.06 71 SER A N 1
ATOM 546 C CA . SER A 1 71 ? 6.931 -2.761 -1.859 1.00 78.06 71 SER A CA 1
ATOM 547 C C . SER A 1 71 ? 6.005 -3.871 -1.378 1.00 78.06 71 SER A C 1
ATOM 549 O O . SER A 1 71 ? 4.792 -3.668 -1.260 1.00 78.06 71 SER A O 1
ATOM 551 N N . LYS A 1 72 ? 6.595 -5.009 -0.991 1.00 81.25 72 LYS A N 1
ATOM 552 C CA . LYS A 1 72 ? 5.878 -6.149 -0.402 1.00 81.25 72 LYS A CA 1
ATOM 553 C C . LYS A 1 72 ? 5.103 -5.750 0.850 1.00 81.25 72 LYS A C 1
ATOM 555 O O . LYS A 1 72 ? 3.963 -6.155 1.024 1.00 81.25 72 LYS A O 1
ATOM 560 N N . VAL A 1 73 ? 5.693 -4.909 1.704 1.00 86.69 73 VAL A N 1
ATOM 561 C CA . VAL A 1 73 ? 5.053 -4.437 2.945 1.00 86.69 73 VAL A CA 1
ATOM 562 C C . VAL A 1 73 ? 3.798 -3.623 2.631 1.00 86.69 73 VAL A C 1
ATOM 564 O O . VAL A 1 73 ? 2.768 -3.781 3.287 1.00 86.69 73 VAL A O 1
ATOM 567 N N . HIS A 1 74 ? 3.861 -2.764 1.612 1.00 86.81 74 HIS A N 1
ATOM 568 C CA . HIS A 1 74 ? 2.710 -1.975 1.181 1.00 86.81 74 HIS A CA 1
ATOM 569 C C . HIS A 1 74 ? 1.625 -2.841 0.538 1.00 86.81 74 HIS A C 1
ATOM 571 O O . HIS A 1 74 ? 0.454 -2.642 0.856 1.00 86.81 74 HIS A O 1
ATOM 577 N N . TRP A 1 75 ? 2.014 -3.825 -0.273 1.00 91.38 75 TRP A N 1
ATOM 578 C CA . TRP A 1 75 ? 1.105 -4.812 -0.856 1.00 91.38 75 TRP A CA 1
ATOM 579 C C . TRP A 1 75 ? 0.393 -5.661 0.204 1.00 91.38 75 TRP A C 1
ATOM 581 O O . TRP A 1 75 ? -0.834 -5.677 0.248 1.00 91.38 75 TRP A O 1
ATOM 591 N N . THR A 1 76 ? 1.126 -6.290 1.129 1.00 88.56 76 THR A N 1
ATOM 592 C CA . THR A 1 76 ? 0.530 -7.111 2.199 1.00 88.56 76 THR A CA 1
ATOM 593 C C . THR A 1 76 ? -0.418 -6.287 3.070 1.00 88.56 76 THR A C 1
ATOM 595 O O . THR A 1 76 ? -1.500 -6.740 3.433 1.00 88.56 76 THR A O 1
ATOM 598 N N . ARG A 1 77 ? -0.058 -5.033 3.376 1.00 91.00 77 ARG A N 1
ATOM 599 C CA . ARG A 1 77 ? -0.957 -4.118 4.093 1.00 91.00 77 ARG A CA 1
ATOM 600 C C . ARG A 1 77 ? -2.213 -3.799 3.284 1.00 91.00 77 ARG A C 1
ATOM 602 O O . ARG A 1 77 ? -3.289 -3.699 3.865 1.00 91.00 77 ARG A O 1
ATOM 609 N N . HIS A 1 78 ? -2.084 -3.601 1.976 1.00 91.75 78 HIS A N 1
ATOM 610 C CA . HIS A 1 78 ? -3.218 -3.318 1.104 1.00 91.75 78 HIS A CA 1
ATOM 611 C C . HIS A 1 78 ? -4.221 -4.480 1.061 1.0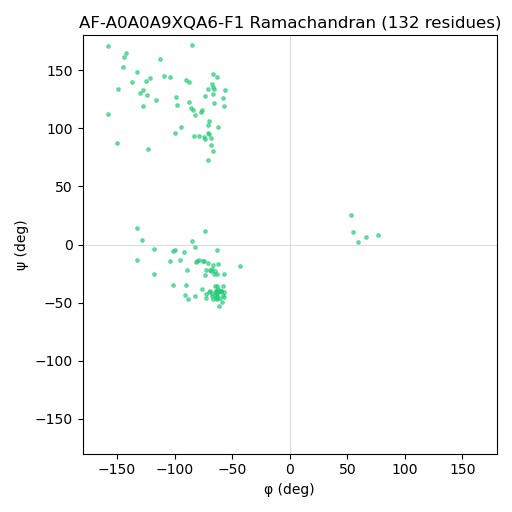0 91.75 78 HIS A C 1
ATOM 613 O O . HIS A 1 78 ? -5.421 -4.228 1.098 1.00 91.75 78 HIS A O 1
ATOM 619 N N . GLN A 1 79 ? -3.767 -5.736 1.118 1.00 91.94 79 GLN A N 1
ATOM 620 C CA . GLN A 1 79 ? -4.663 -6.902 1.178 1.00 91.94 79 GLN A CA 1
ATOM 621 C C . GLN A 1 79 ? -5.636 -6.870 2.378 1.00 91.94 79 GLN A C 1
ATOM 623 O O . GLN A 1 79 ? -6.739 -7.418 2.309 1.00 91.94 79 GLN A O 1
ATOM 628 N N . LEU A 1 80 ? -5.287 -6.176 3.471 1.00 93.38 80 LEU A N 1
ATOM 629 C CA . LEU A 1 80 ? -6.181 -5.986 4.623 1.00 93.38 80 LEU A CA 1
ATOM 630 C C . LEU A 1 80 ? -7.430 -5.156 4.287 1.00 93.38 80 LEU A C 1
ATOM 632 O O . LEU A 1 80 ? -8.437 -5.261 4.983 1.00 93.38 80 LEU A O 1
ATOM 636 N N . VAL A 1 81 ? -7.380 -4.335 3.233 1.00 91.69 81 VAL A N 1
ATOM 637 C CA . VAL A 1 81 ? -8.533 -3.553 2.763 1.00 91.69 81 VAL A CA 1
ATOM 638 C C . VAL A 1 81 ? -9.608 -4.477 2.197 1.00 91.69 81 VAL A C 1
ATOM 640 O O . VAL A 1 81 ? -10.781 -4.293 2.503 1.00 91.69 81 VAL A O 1
ATOM 643 N N . HIS A 1 82 ? -9.208 -5.499 1.438 1.00 90.81 82 HIS A N 1
ATOM 644 C CA . HIS A 1 82 ? -10.135 -6.456 0.832 1.00 90.81 82 HIS A CA 1
ATOM 645 C C . HIS A 1 82 ? -10.684 -7.465 1.842 1.00 90.81 82 HIS A C 1
ATOM 647 O O . HIS A 1 82 ? -11.863 -7.797 1.805 1.00 90.81 82 HIS A O 1
ATOM 653 N N . THR A 1 83 ? -9.854 -7.921 2.782 1.00 90.75 83 THR A N 1
ATOM 654 C CA . THR A 1 83 ? -10.284 -8.880 3.817 1.00 90.75 83 THR A CA 1
ATOM 655 C C . THR A 1 83 ? -11.024 -8.224 4.984 1.00 90.75 83 THR A C 1
ATOM 657 O O . THR A 1 83 ? -11.611 -8.914 5.814 1.00 90.75 83 THR A O 1
ATOM 660 N N . GLY A 1 84 ? -10.954 -6.895 5.112 1.00 90.44 84 GLY A N 1
ATOM 661 C CA . GLY A 1 84 ? -11.490 -6.160 6.260 1.00 90.44 84 GLY A CA 1
ATOM 662 C C . GLY A 1 84 ? -10.767 -6.451 7.581 1.00 90.44 84 GLY A C 1
ATOM 663 O O . GLY A 1 84 ? -11.199 -5.979 8.638 1.00 90.44 84 GLY A O 1
ATOM 664 N N . LEU A 1 85 ? -9.663 -7.207 7.550 1.00 93.12 85 LEU A N 1
ATOM 665 C CA . LEU A 1 85 ? -8.929 -7.592 8.745 1.00 93.12 85 LEU A CA 1
ATOM 666 C C . LEU A 1 85 ? -8.291 -6.368 9.409 1.00 93.12 85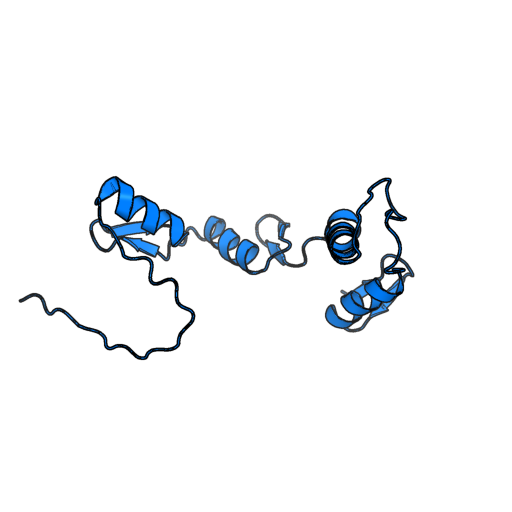 LEU A C 1
ATOM 668 O O . LEU A 1 85 ? -7.571 -5.570 8.807 1.00 93.12 85 LEU A O 1
ATOM 672 N N . LYS A 1 86 ? -8.530 -6.246 10.714 1.00 93.56 86 LYS A N 1
ATOM 673 C CA . LYS A 1 86 ? -7.972 -5.194 11.566 1.00 93.56 86 LYS A CA 1
ATOM 674 C C . LYS A 1 86 ? -7.200 -5.850 12.713 1.00 93.56 86 LYS A C 1
ATOM 676 O O . LYS A 1 86 ? -7.769 -6.051 13.794 1.00 93.56 86 LYS A O 1
ATOM 681 N N . PRO A 1 87 ? -5.938 -6.254 12.478 1.00 91.69 87 PRO A N 1
ATOM 682 C CA . PRO A 1 87 ? -5.170 -7.039 13.442 1.00 91.69 87 PRO A CA 1
ATOM 683 C C . PRO A 1 87 ? -4.790 -6.239 14.694 1.00 91.69 87 PRO A C 1
ATOM 685 O O . PRO A 1 87 ? -4.550 -6.822 15.745 1.00 91.69 87 PRO A O 1
ATOM 688 N N . TYR A 1 88 ? -4.771 -4.906 14.623 1.00 93.62 88 TYR A N 1
ATOM 689 C CA . TYR A 1 88 ? -4.341 -4.069 15.738 1.00 93.62 88 TYR A CA 1
ATOM 690 C C . TYR A 1 88 ? -5.534 -3.631 16.578 1.00 93.62 88 TYR A C 1
ATOM 692 O O . TYR A 1 88 ? -6.233 -2.688 16.221 1.00 93.62 88 TYR A O 1
ATOM 700 N N . GLN A 1 89 ? -5.747 -4.288 17.711 1.00 93.06 89 GLN A N 1
ATOM 701 C CA . GLN A 1 89 ? -6.776 -3.915 18.676 1.00 93.06 89 GLN A CA 1
ATOM 702 C C . GLN A 1 89 ? -6.237 -2.925 19.713 1.00 93.06 89 GLN A C 1
ATOM 704 O O . GLN A 1 89 ? -5.087 -3.014 20.139 1.00 93.06 89 GLN A O 1
ATOM 709 N N . CYS A 1 90 ? -7.069 -1.962 20.087 1.00 90.19 90 CYS A N 1
ATOM 710 C CA . CYS A 1 90 ? -6.904 -1.108 21.247 1.00 90.19 90 CYS A CA 1
ATOM 711 C C . CYS A 1 90 ? -7.201 -1.903 22.523 1.00 90.19 90 CYS A C 1
ATOM 713 O O . CYS A 1 90 ? -8.280 -2.474 22.664 1.00 90.19 90 CYS A O 1
ATOM 715 N N . GLU A 1 91 ? -6.277 -1.866 23.476 1.00 87.50 91 GLU A N 1
ATOM 716 C CA . GLU A 1 91 ? -6.400 -2.576 24.756 1.00 87.50 91 GLU A CA 1
ATOM 717 C C . GLU A 1 91 ? -7.384 -1.910 25.735 1.00 87.50 91 GLU A C 1
ATOM 719 O O . GLU A 1 91 ? -7.807 -2.536 26.699 1.00 87.50 91 GLU A O 1
ATOM 724 N N . LEU A 1 92 ? -7.782 -0.657 25.480 1.00 89.19 92 LEU A N 1
ATOM 725 C CA . LEU A 1 92 ? -8.643 0.132 26.370 1.00 89.19 92 LEU A CA 1
ATOM 726 C C . LEU A 1 92 ? -10.114 0.212 25.945 1.00 89.19 92 LEU A C 1
ATOM 728 O O . LEU A 1 92 ? -10.988 0.273 26.800 1.00 89.19 92 LEU A O 1
ATOM 732 N N . CYS A 1 93 ? -10.404 0.255 24.644 1.00 91.31 93 CYS A N 1
ATOM 733 C CA . CYS A 1 93 ? -11.764 0.400 24.111 1.00 91.31 93 CYS A CA 1
ATOM 734 C C . CYS A 1 93 ? -12.091 -0.588 22.984 1.00 91.31 93 CYS A C 1
ATOM 736 O O . CYS A 1 93 ? -13.068 -0.402 22.265 1.00 91.31 93 CYS A O 1
ATOM 738 N N . LEU A 1 94 ? -11.270 -1.630 22.798 1.00 92.12 94 LEU A N 1
ATOM 739 C CA . LEU A 1 94 ? -11.449 -2.702 21.807 1.00 92.12 94 LEU A CA 1
ATOM 740 C C . LEU A 1 94 ? -11.497 -2.245 20.333 1.00 92.12 94 LEU A C 1
ATOM 742 O O . LEU A 1 94 ? -11.615 -3.086 19.440 1.00 92.12 94 LEU A O 1
ATOM 746 N N . ALA A 1 95 ? -11.341 -0.947 20.050 1.00 93.44 95 ALA A N 1
ATOM 747 C CA . ALA A 1 95 ? -11.282 -0.403 18.699 1.00 93.44 95 ALA A CA 1
ATOM 748 C C . ALA A 1 95 ? -10.174 -1.079 17.879 1.00 93.44 95 ALA A C 1
ATOM 750 O O . ALA A 1 95 ? -9.042 -1.224 18.343 1.00 93.44 95 ALA A O 1
ATOM 751 N N . ARG A 1 96 ? -10.483 -1.492 16.647 1.00 94.94 96 ARG A N 1
ATOM 752 C CA . ARG A 1 96 ? -9.544 -2.225 15.784 1.00 94.94 96 ARG A CA 1
ATOM 753 C C . ARG A 1 96 ? -9.060 -1.365 14.622 1.00 94.94 96 ARG A C 1
ATOM 755 O O . ARG A 1 96 ? -9.823 -0.594 14.043 1.00 94.94 96 ARG A O 1
ATOM 762 N N . PHE A 1 97 ? -7.804 -1.557 14.236 1.00 93.62 97 PHE A N 1
ATOM 763 C CA . PHE A 1 97 ? -7.119 -0.816 13.182 1.00 93.62 97 PHE A CA 1
ATOM 764 C C . PHE A 1 97 ? -6.386 -1.770 12.236 1.00 93.62 97 PHE A C 1
ATOM 766 O O . PHE A 1 97 ? -5.885 -2.817 12.647 1.00 93.62 97 PHE A O 1
ATOM 773 N N . SER A 1 98 ? -6.286 -1.384 10.965 1.00 91.25 98 SER A N 1
ATOM 774 C CA . SER A 1 98 ? -5.490 -2.096 9.954 1.00 91.25 98 SER A CA 1
ATOM 775 C C . SER A 1 98 ? -3.990 -1.803 10.057 1.00 91.25 98 SER A C 1
ATOM 777 O O . SER A 1 98 ? -3.184 -2.507 9.462 1.00 91.25 98 SER A O 1
ATOM 779 N N . GLN A 1 99 ? -3.594 -0.779 10.826 1.00 92.00 99 GLN A N 1
ATOM 780 C CA . GLN A 1 99 ? -2.198 -0.362 10.979 1.00 92.00 99 GLN A CA 1
ATOM 781 C C . GLN A 1 99 ? -1.848 -0.035 12.434 1.00 92.00 99 GLN A C 1
ATOM 783 O O . GLN A 1 99 ? -2.605 0.653 13.124 1.00 92.00 99 GLN A O 1
ATOM 788 N N . ALA A 1 100 ? -0.650 -0.441 12.868 1.00 89.88 100 ALA A N 1
ATOM 789 C CA . ALA A 1 100 ? -0.133 -0.156 14.208 1.00 89.88 100 ALA A CA 1
ATOM 790 C C . ALA A 1 100 ? -0.031 1.353 14.491 1.00 89.88 100 ALA A C 1
ATOM 792 O O . ALA A 1 100 ? -0.378 1.803 15.583 1.00 89.88 100 ALA A O 1
ATOM 793 N N . GLY A 1 101 ? 0.397 2.140 13.496 1.00 91.19 101 GLY A N 1
ATOM 794 C CA . GLY A 1 101 ? 0.482 3.599 13.600 1.00 91.19 101 GLY A CA 1
ATOM 795 C C . GLY A 1 101 ? -0.875 4.251 13.877 1.00 91.19 101 GLY A C 1
ATOM 796 O O . GLY A 1 101 ? -0.967 5.120 14.740 1.00 91.19 101 GLY A O 1
ATOM 797 N N . ASN A 1 102 ? -1.942 3.763 13.235 1.00 93.94 102 ASN A N 1
ATOM 798 C CA . ASN A 1 102 ? -3.302 4.270 13.442 1.00 93.94 102 ASN A CA 1
ATOM 799 C C . ASN A 1 102 ? -3.808 3.949 14.850 1.00 93.94 102 ASN A C 1
ATOM 801 O O . ASN A 1 102 ? -4.313 4.839 15.532 1.00 93.94 102 ASN A O 1
ATOM 805 N N . ARG A 1 103 ? -3.593 2.713 15.328 1.00 93.75 103 ARG A N 1
ATOM 806 C CA . ARG A 1 103 ? -3.888 2.346 16.722 1.00 93.75 103 ARG A CA 1
ATOM 807 C C . ARG A 1 103 ? -3.125 3.245 17.693 1.00 93.75 103 ARG A C 1
ATOM 809 O O . ARG A 1 103 ? -3.703 3.735 18.655 1.00 93.75 103 ARG A O 1
ATOM 816 N N . LYS A 1 104 ? -1.834 3.482 17.445 1.00 90.38 104 LYS A N 1
ATOM 817 C CA . LYS A 1 104 ? -0.998 4.324 18.307 1.00 90.38 104 LYS A CA 1
ATOM 818 C C . LYS A 1 104 ? -1.486 5.774 18.340 1.00 90.38 104 LYS A C 1
ATOM 820 O O . LYS A 1 104 ? -1.594 6.355 19.414 1.00 90.38 104 LYS A O 1
ATOM 825 N N . ALA A 1 105 ? -1.810 6.347 17.184 1.00 91.75 105 ALA A N 1
ATOM 826 C CA . ALA A 1 105 ? -2.390 7.682 17.104 1.00 91.75 105 ALA A CA 1
ATOM 827 C C . ALA A 1 105 ? -3.720 7.755 17.866 1.00 91.75 105 ALA A C 1
ATOM 829 O O . ALA A 1 105 ? -3.964 8.722 18.580 1.00 91.75 105 ALA A O 1
ATOM 830 N N . HIS A 1 106 ? -4.547 6.714 17.776 1.00 92.12 106 HIS A N 1
ATOM 831 C CA . HIS A 1 106 ? -5.769 6.596 18.562 1.00 92.12 106 HIS A CA 1
ATOM 832 C C . HIS A 1 106 ? -5.491 6.518 20.079 1.00 92.12 106 HIS A C 1
ATOM 834 O O . HIS A 1 106 ? -6.143 7.234 20.833 1.00 92.12 106 HIS A O 1
ATOM 840 N N . MET A 1 107 ? -4.484 5.758 20.534 1.00 89.00 107 MET A N 1
ATOM 841 C CA . MET A 1 107 ? -4.065 5.731 21.952 1.00 89.00 107 MET A CA 1
ATOM 842 C C . MET A 1 107 ? -3.670 7.116 22.463 1.00 89.00 107 MET A C 1
ATOM 844 O O . MET A 1 107 ? -4.090 7.520 23.543 1.00 89.00 107 MET A O 1
ATOM 848 N N . LEU A 1 108 ? -2.909 7.863 21.664 1.00 88.31 108 LEU A N 1
ATOM 849 C CA . LEU A 1 108 ? -2.459 9.206 22.025 1.00 88.31 108 LEU A CA 1
ATOM 850 C C . LEU A 1 108 ?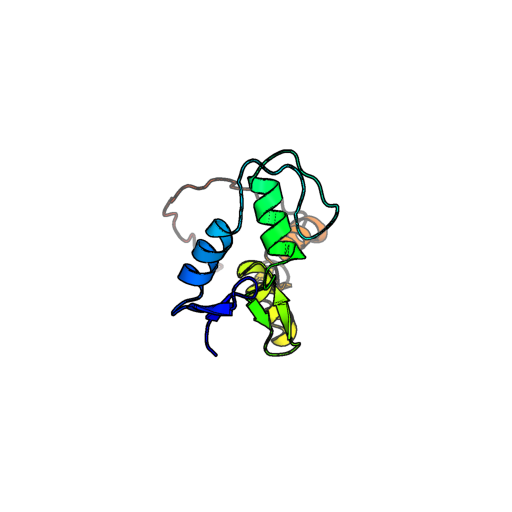 -3.605 10.224 22.023 1.00 88.31 108 LEU A C 1
ATOM 852 O O . LEU A 1 108 ? -3.673 11.069 22.905 1.00 88.31 108 LEU A O 1
ATOM 856 N N . LYS A 1 109 ? -4.510 10.159 21.040 1.00 91.00 109 LYS A N 1
ATOM 857 C CA . LYS A 1 109 ? -5.572 11.162 20.867 1.00 91.00 109 LYS A CA 1
ATOM 858 C C . LYS A 1 109 ? -6.785 10.916 21.759 1.00 91.00 109 LYS A C 1
ATOM 860 O O . LYS A 1 109 ? -7.312 11.859 22.335 1.00 91.00 109 LYS A O 1
ATOM 865 N N . ILE A 1 110 ? -7.235 9.666 21.850 1.00 92.38 110 ILE A N 1
ATOM 866 C CA . ILE A 1 110 ? -8.470 9.303 22.558 1.00 92.38 110 ILE A CA 1
ATOM 867 C C . ILE A 1 110 ? -8.180 8.969 24.017 1.00 92.38 110 ILE A C 1
ATOM 869 O O . ILE A 1 110 ? -8.884 9.439 24.904 1.00 92.38 110 ILE A O 1
ATOM 873 N N . HIS A 1 111 ? -7.114 8.207 24.275 1.00 87.12 111 HIS A N 1
ATOM 874 C CA . HIS A 1 111 ? -6.772 7.769 25.630 1.00 87.12 111 HIS A CA 1
ATOM 875 C C . HIS A 1 111 ? -5.666 8.595 26.289 1.00 87.12 111 HIS A C 1
ATOM 877 O O . HIS A 1 111 ? -5.375 8.374 27.460 1.00 87.12 111 HIS A O 1
ATOM 883 N N . LYS A 1 112 ? -5.054 9.544 25.563 1.00 83.25 112 LYS A N 1
ATOM 884 C CA . LYS A 1 112 ? -3.996 10.438 26.071 1.00 83.25 112 LYS A CA 1
ATOM 885 C C . LYS A 1 112 ? -2.819 9.690 26.718 1.00 83.25 112 LYS A C 1
ATOM 887 O O . LYS A 1 112 ? -2.113 10.247 27.552 1.00 83.25 112 LYS A O 1
ATOM 892 N N . LEU A 1 113 ? -2.588 8.434 26.322 1.00 67.88 113 LEU A N 1
ATOM 893 C CA . LEU A 1 113 ? -1.520 7.605 26.874 1.00 67.88 113 LEU A CA 1
ATOM 894 C C . LEU A 1 113 ? -0.199 7.855 26.149 1.00 67.88 113 LEU A C 1
ATOM 896 O O . LEU A 1 113 ? -0.062 7.556 24.959 1.00 67.88 113 LEU A O 1
ATOM 900 N N . PHE A 1 114 ? 0.796 8.341 26.889 1.00 57.53 114 PHE A N 1
ATOM 901 C CA . PHE A 1 114 ? 2.179 8.422 26.436 1.00 57.53 114 PHE A CA 1
ATOM 902 C C . PHE A 1 114 ? 2.792 7.016 26.427 1.00 57.53 114 PHE A C 1
ATOM 904 O O . PHE A 1 114 ? 3.325 6.555 27.428 1.00 57.53 114 PHE A O 1
ATOM 911 N N . ILE A 1 115 ? 2.690 6.304 25.302 1.00 56.34 115 ILE A N 1
ATOM 912 C CA . ILE A 1 115 ? 3.446 5.058 25.108 1.00 56.34 115 ILE A CA 1
ATOM 913 C C . ILE A 1 115 ? 4.891 5.462 24.776 1.00 56.34 115 ILE A C 1
ATOM 915 O O . ILE A 1 115 ? 5.094 6.052 23.701 1.00 56.34 115 ILE A O 1
ATOM 919 N N . PRO A 1 116 ? 5.890 5.166 25.633 1.00 49.44 116 PRO A N 1
ATOM 920 C CA . PRO A 1 116 ? 7.280 5.475 25.338 1.00 49.44 116 PRO A CA 1
ATOM 921 C C . PRO A 1 116 ? 7.668 4.779 24.036 1.00 49.44 116 PRO A C 1
ATOM 923 O O . PRO A 1 116 ? 7.473 3.577 23.854 1.00 49.44 116 PRO A O 1
ATOM 926 N N . LEU A 1 117 ? 8.181 5.552 23.084 1.00 47.81 117 LEU A N 1
ATOM 927 C CA . LEU A 1 117 ? 8.800 5.002 21.890 1.00 47.81 117 LEU A CA 1
ATOM 928 C C . LEU A 1 117 ? 10.099 4.317 22.310 1.00 47.81 117 LEU A C 1
ATOM 930 O O . LEU A 1 117 ? 11.145 4.958 22.314 1.00 47.81 117 LEU A O 1
ATOM 934 N N . ALA A 1 118 ? 10.059 3.021 22.612 1.00 43.34 118 ALA A N 1
ATOM 935 C CA . ALA A 1 118 ? 11.261 2.200 22.562 1.00 43.34 118 ALA A CA 1
ATOM 936 C C . ALA A 1 118 ? 11.702 2.102 21.089 1.00 43.34 118 ALA A C 1
ATOM 938 O O . ALA A 1 118 ? 11.375 1.166 20.361 1.00 43.34 118 ALA A O 1
ATOM 939 N N . ARG A 1 119 ? 12.388 3.142 20.601 1.00 47.97 119 ARG A N 1
ATOM 940 C CA . ARG A 1 119 ? 13.193 3.080 19.382 1.00 47.97 119 ARG A CA 1
ATOM 941 C C . ARG A 1 119 ? 14.500 2.399 19.762 1.00 47.97 119 ARG A C 1
ATOM 943 O O . ARG A 1 119 ? 15.433 3.053 20.204 1.00 47.97 119 ARG A O 1
ATOM 950 N N . GLY A 1 120 ? 14.554 1.088 19.583 1.00 36.34 120 GLY A N 1
ATOM 951 C CA . GLY A 1 120 ? 15.782 0.325 19.743 1.00 36.34 120 GLY A CA 1
ATOM 952 C C . GLY A 1 120 ? 15.693 -0.980 18.976 1.00 36.34 120 GLY A C 1
ATOM 953 O O . GLY A 1 120 ? 14.911 -1.857 19.325 1.00 36.34 120 GLY A O 1
ATOM 954 N N . ARG A 1 121 ? 16.504 -1.116 17.922 1.00 55.06 121 ARG A N 1
ATOM 955 C CA . ARG A 1 121 ? 16.886 -2.426 17.391 1.00 55.06 121 ARG A CA 1
ATOM 956 C C . ARG A 1 121 ? 17.786 -3.077 18.441 1.00 55.06 121 ARG A C 1
ATOM 958 O O . ARG A 1 121 ? 18.994 -2.935 18.355 1.00 55.06 121 ARG A O 1
ATOM 965 N N . HIS A 1 122 ? 17.215 -3.749 19.434 1.00 38.47 122 HIS A N 1
ATOM 966 C CA . HIS A 1 122 ? 17.957 -4.727 20.220 1.00 38.47 122 HIS A CA 1
ATOM 967 C C . HIS A 1 122 ? 17.043 -5.844 20.707 1.00 38.47 122 HIS A C 1
ATOM 969 O O . HIS A 1 122 ? 15.928 -5.630 21.173 1.00 38.47 122 HIS A O 1
ATOM 975 N N . ARG A 1 123 ? 17.553 -7.059 20.522 1.00 49.62 123 ARG A N 1
ATOM 976 C CA . ARG A 1 123 ? 16.977 -8.326 20.945 1.00 49.62 123 ARG A CA 1
ATOM 977 C C . ARG A 1 123 ? 17.093 -8.378 22.473 1.00 49.62 123 ARG A C 1
ATOM 979 O O . ARG A 1 123 ? 18.188 -8.613 22.968 1.00 49.62 123 ARG A O 1
ATOM 986 N N . ILE A 1 124 ? 16.007 -8.139 23.201 1.00 40.28 124 ILE A N 1
ATOM 987 C CA . ILE A 1 124 ? 15.944 -8.413 24.641 1.00 40.28 124 ILE A CA 1
ATOM 988 C C . ILE A 1 124 ? 14.703 -9.269 24.871 1.00 40.28 124 ILE A C 1
ATOM 990 O O . ILE A 1 124 ? 13.596 -8.919 24.460 1.00 40.28 124 ILE A O 1
ATOM 994 N N . LYS A 1 125 ? 14.943 -10.473 25.389 1.00 45.34 125 LYS A N 1
ATOM 995 C CA . LYS A 1 125 ? 13.909 -11.367 25.894 1.00 45.34 125 LYS A CA 1
ATOM 996 C C . LYS A 1 125 ? 13.395 -10.707 27.168 1.00 45.34 125 LYS A C 1
ATOM 998 O O . LYS A 1 125 ? 14.126 -10.747 28.143 1.00 45.34 125 LYS A O 1
ATOM 1003 N N . ASP A 1 126 ? 12.203 -10.125 27.151 1.00 36.72 126 ASP A N 1
ATOM 1004 C CA . ASP A 1 126 ? 11.583 -9.625 28.375 1.00 36.72 126 ASP A CA 1
ATOM 1005 C C . ASP A 1 126 ? 10.172 -10.183 28.529 1.00 36.72 126 ASP A C 1
ATOM 1007 O O . ASP A 1 126 ? 9.380 -10.287 27.589 1.00 36.72 126 ASP A O 1
ATOM 1011 N N . GLU A 1 127 ? 9.956 -10.640 29.749 1.00 37.09 127 GLU A N 1
ATOM 1012 C CA . GLU A 1 127 ? 8.925 -11.530 30.234 1.00 37.09 127 GLU A CA 1
ATOM 1013 C C . GLU A 1 127 ? 7.513 -10.948 30.094 1.00 37.09 127 GLU A C 1
ATOM 1015 O O . GLU A 1 127 ? 7.260 -9.758 30.293 1.00 37.09 127 GLU A O 1
ATOM 1020 N N . MET A 1 128 ? 6.554 -11.828 29.798 1.00 33.53 128 MET A N 1
ATOM 1021 C CA . MET A 1 128 ? 5.133 -11.538 29.961 1.00 33.53 128 MET A CA 1
ATOM 1022 C C . MET A 1 128 ? 4.840 -11.276 31.441 1.00 33.53 128 MET A C 1
ATOM 1024 O O . MET A 1 128 ? 4.644 -12.214 32.213 1.00 33.53 128 MET A O 1
ATOM 1028 N N . ILE A 1 129 ? 4.711 -10.010 31.832 1.00 39.12 129 ILE A N 1
ATOM 1029 C CA . ILE A 1 129 ? 3.996 -9.672 33.062 1.00 39.12 129 ILE A CA 1
ATOM 1030 C C . ILE A 1 129 ? 2.503 -9.845 32.768 1.00 39.12 129 ILE A C 1
ATOM 1032 O O . ILE A 1 129 ? 1.824 -8.942 32.277 1.00 39.12 129 ILE A O 1
ATOM 1036 N N . VAL A 1 130 ? 1.984 -11.040 33.055 1.00 40.78 130 VAL A N 1
ATOM 1037 C CA . VAL A 1 130 ? 0.544 -11.265 33.187 1.00 40.78 130 VAL A CA 1
ATOM 1038 C C . VAL A 1 130 ? 0.113 -10.578 34.477 1.00 40.78 130 VAL A C 1
ATOM 1040 O O . VAL A 1 130 ? 0.226 -11.141 35.566 1.00 40.78 130 VAL A O 1
ATOM 1043 N N . VAL A 1 131 ? -0.391 -9.350 34.370 1.00 38.12 131 VAL A N 1
ATOM 1044 C CA . VAL A 1 131 ? -1.150 -8.749 35.469 1.00 38.12 131 VAL A CA 1
ATOM 1045 C C . VAL A 1 131 ? -2.476 -9.502 35.543 1.00 38.12 131 VAL A C 1
ATOM 1047 O O . VAL A 1 131 ? -3.418 -9.217 34.805 1.00 38.12 131 VAL A O 1
ATOM 1050 N N . ARG A 1 132 ? -2.524 -10.516 36.412 1.00 40.19 132 ARG A N 1
ATOM 1051 C CA . ARG A 1 132 ? -3.772 -11.149 36.839 1.00 40.19 132 ARG A CA 1
ATOM 1052 C C . ARG A 1 132 ? -4.666 -10.063 37.437 1.00 40.19 132 ARG A C 1
ATOM 1054 O O . ARG A 1 132 ? -4.289 -9.423 38.416 1.00 40.19 132 ARG A O 1
ATOM 1061 N N . LYS A 1 133 ? -5.841 -9.851 36.847 1.00 39.16 133 LYS A N 1
ATOM 1062 C CA . LYS A 1 133 ? -6.962 -9.225 37.550 1.00 39.16 133 LYS A CA 1
ATOM 1063 C C . LYS A 1 133 ? -7.733 -10.344 38.252 1.00 39.16 133 LYS A C 1
ATOM 1065 O O . LYS A 1 133 ? -8.093 -11.298 37.574 1.00 39.16 133 LYS A O 1
ATOM 1070 N N . GLN A 1 134 ? -7.840 -10.176 39.575 1.00 34.84 134 GLN A N 1
ATOM 1071 C CA . GLN A 1 134 ? -8.730 -10.787 40.581 1.00 34.84 134 GLN A CA 1
ATOM 1072 C C . GLN A 1 134 ? -9.465 -12.074 40.206 1.00 34.84 134 GLN A C 1
ATOM 1074 O O . GLN A 1 134 ? -10.321 -12.029 39.299 1.00 34.84 134 GLN A O 1
#

Organism: Lygus hesperus (NCBI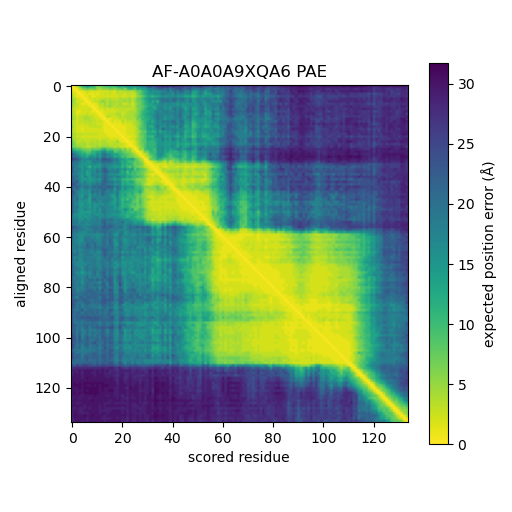:txid30085)

Sequence (134 aa):
PPYVCSTCGEILTSGEELYEHHTSHVDASATTCFFCDFKCFDGSTMNHHLGTAHGPEKPFECDTCNYRFSSKVHWTRHQLVHTGLKPYQCELCLARFSQAGNRKAHMLKIHKLFIPLARGRHRIKDEMIVVRKQ

Mean predicted aligned error: 16.18 Å

pLDDT: mean 72.57, std 16.64, range [33.53, 94.94]

Foldseek 3Di:
DFDAAPPPRDTDDDPVVSLVVVCVVDDQCAQADPVDRHGHDGSVVVSLCCCCPPNVNFPQADPVPRDGHNDPVVSVLVVCVVVVDFPDAAPPPRDGHSDPVVSVVCCCPVVVDDDDPPPDPDDDDDDPPPPDDD

Solvent-accessible surface area (backbone atoms only — not comparable to full-atom values): 8595 Å² total; per-residue (Å²): 133,83,41,59,41,89,85,82,65,50,78,37,95,40,73,67,58,46,55,57,55,58,53,74,79,52,69,73,82,50,44,54,50,91,90,47,94,54,69,43,93,45,45,69,59,40,52,51,45,42,44,63,77,73,41,85,50,32,85,38,62,35,94,88,76,68,53,60,23,74,41,68,70,60,36,62,57,51,53,31,69,79,70,66,51,42,85,34,61,38,94,86,76,65,52,63,20,76,40,66,67,59,42,49,51,44,38,42,70,76,67,63,49,84,74,79,79,83,84,64,99,67,96,70,95,75,79,87,80,76,79,79,78,133

InterPro domains:
  IPR013087 Zinc finger C2H2-type [PF00096] (60-82)
  IPR013087 Zinc finger C2H2-type [PF00096] (88-111)
  IPR013087 Zinc finger C2H2-type [PS00028] (5-25)
  IPR013087 Zinc finger C2H2-type [PS00028] (62-82)
  IPR013087 Zinc finger C2H2-type [PS00028] (90-111)
  IPR013087 Zinc finger C2H2-type [PS50157] (3-30)
  IPR013087 Zinc finger C2H2-type [PS50157] (60-87)
  IPR013087 Zinc finger C2H2-type [PS50157] (88-116)
  IPR013087 Zinc finger C2H2-type [SM00355] (3-25)
  IPR013087 Zinc finger C2H2-type [SM00355] (31-54)
  IPR013087 Zinc finger C2H2-type [SM00355] (60-82)
  IPR013087 Zinc finger C2H2-type [SM00355] (88-111)
  IPR036236 Zinc finger C2H2 superfamily [SSF57667] (17-69)
  IPR036236 Zinc finger C2H2 superfamily [SSF57667] (54-106)